Protein AF-A0A2R7Y441-F1 (afdb_monomer_lite)

Organism: NCBI:txid1973259

Secondary structure (DSSP, 8-state):
-EEE-TTS-EEEE-----SGGGSTT--HHHHHHHHHHHHHHHHHHHHHTT--EEEEE--------SSHHHHHHHHT-THHHHHHHHHHHHHHTT-EEEEE-GGGTGGGS--

Foldseek 3Di:
DWDADPVRDTPDDDDDDDPPLPDPPRDPVVSLVVVLVVLLVVLVVCVVVVNQEAEDEPDDQPDQDDDPVSSVVSVSDCVVVSVVSCVVRQVVSVHYYDYDHVVPVVPPPPD

Radius of gyration: 15.81 Å; chains: 1; bounding box: 39×34×39 Å

Structure (mmCIF, N/CA/C/O backbone):
data_AF-A0A2R7Y441-F1
#
_entry.id   AF-A0A2R7Y441-F1
#
loop_
_atom_site.group_PDB
_atom_site.id
_atom_site.type_symbol
_atom_site.label_atom_id
_atom_site.label_alt_id
_atom_site.label_comp_id
_atom_site.label_asym_id
_atom_site.label_entity_id
_atom_site.label_seq_id
_atom_site.pdbx_PDB_ins_code
_atom_site.Cartn_x
_atom_site.Cartn_y
_atom_site.Cartn_z
_atom_site.occupancy
_atom_site.B_iso_or_equiv
_atom_site.auth_seq_id
_atom_site.auth_comp_id
_atom_site.auth_asym_id
_atom_site.auth_atom_id
_atom_site.pdbx_PDB_model_num
ATOM 1 N N . MET A 1 1 ? -4.001 -5.793 0.082 1.00 92.19 1 MET A N 1
ATOM 2 C CA . MET A 1 1 ? -4.492 -4.807 1.071 1.00 92.19 1 MET A CA 1
ATOM 3 C C . MET A 1 1 ? -5.621 -5.449 1.846 1.00 92.19 1 MET A C 1
ATOM 5 O O . MET A 1 1 ? -6.473 -6.067 1.222 1.00 92.19 1 MET A O 1
ATOM 9 N N . VAL A 1 2 ? -5.620 -5.317 3.170 1.00 94.75 2 VAL A N 1
ATOM 10 C CA . VAL A 1 2 ? -6.690 -5.818 4.044 1.00 94.75 2 VAL A CA 1
ATOM 11 C C . VAL A 1 2 ? -7.263 -4.624 4.800 1.00 94.75 2 VAL A C 1
ATOM 13 O O . VAL A 1 2 ? -6.493 -3.824 5.331 1.00 94.75 2 VAL A O 1
ATOM 16 N N . ILE A 1 3 ? -8.587 -4.488 4.821 1.00 95.25 3 ILE A N 1
ATOM 17 C CA . ILE A 1 3 ? -9.297 -3.485 5.619 1.00 95.25 3 ILE A CA 1
ATOM 18 C C . ILE A 1 3 ? -9.864 -4.190 6.844 1.00 95.25 3 ILE A C 1
ATOM 20 O O . ILE A 1 3 ? -10.617 -5.155 6.716 1.00 95.25 3 ILE A O 1
ATOM 24 N N . ILE A 1 4 ? -9.499 -3.704 8.026 1.00 94.75 4 ILE A N 1
ATOM 25 C CA . ILE A 1 4 ? -9.895 -4.271 9.315 1.00 94.75 4 ILE A CA 1
ATOM 26 C C . ILE A 1 4 ? -10.625 -3.184 10.098 1.00 94.75 4 ILE A C 1
ATOM 28 O O . ILE A 1 4 ? -10.206 -2.025 10.096 1.00 94.75 4 ILE A O 1
ATOM 32 N N . ASP A 1 5 ? -11.732 -3.539 10.743 1.00 92.94 5 ASP A N 1
ATOM 33 C CA . ASP A 1 5 ? -12.454 -2.605 11.600 1.00 92.94 5 ASP A CA 1
ATOM 34 C C . ASP A 1 5 ? -11.848 -2.488 13.010 1.00 92.94 5 ASP A C 1
ATOM 36 O O . ASP A 1 5 ? -10.873 -3.144 13.376 1.00 92.94 5 ASP A O 1
ATOM 40 N N . ARG A 1 6 ? -12.469 -1.656 13.852 1.00 91.81 6 ARG A N 1
ATOM 41 C CA . ARG A 1 6 ? -12.030 -1.431 15.240 1.00 91.81 6 ARG A CA 1
ATOM 42 C C . ARG A 1 6 ? -12.175 -2.654 16.156 1.00 91.81 6 ARG A C 1
ATOM 44 O O . ARG A 1 6 ? -11.626 -2.634 17.250 1.00 91.81 6 ARG A O 1
ATOM 51 N N . LYS A 1 7 ? -12.930 -3.678 15.748 1.00 94.94 7 LYS A N 1
ATOM 52 C CA . LYS A 1 7 ? -13.106 -4.943 16.477 1.00 94.94 7 LYS A CA 1
ATOM 53 C C . LYS A 1 7 ? -12.132 -6.024 15.992 1.00 94.94 7 LYS A C 1
ATOM 55 O O . LYS A 1 7 ? -12.211 -7.148 16.472 1.00 94.94 7 LYS A O 1
ATOM 60 N N . GLY A 1 8 ? -11.242 -5.707 15.048 1.00 89.88 8 GLY A N 1
ATOM 61 C CA . GLY A 1 8 ? -10.324 -6.677 14.453 1.00 89.88 8 GLY A CA 1
ATOM 62 C C . GLY A 1 8 ? -10.959 -7.540 13.358 1.00 89.88 8 GLY A C 1
ATOM 63 O O . GLY A 1 8 ? -10.344 -8.503 12.914 1.00 89.88 8 GLY A O 1
ATOM 64 N N . ILE A 1 9 ? -12.170 -7.214 12.897 1.00 94.38 9 ILE A N 1
ATOM 65 C CA . ILE A 1 9 ? -12.871 -7.990 11.871 1.00 94.38 9 ILE A CA 1
ATOM 66 C C . ILE A 1 9 ? -12.418 -7.523 10.489 1.00 94.38 9 ILE A C 1
ATOM 68 O O . ILE A 1 9 ? -12.482 -6.330 10.174 1.00 94.38 9 ILE A O 1
ATOM 72 N N . ILE A 1 10 ? -12.010 -8.472 9.644 1.00 95.56 10 ILE A N 1
ATOM 73 C CA . ILE A 1 10 ? -11.722 -8.213 8.231 1.00 95.56 10 ILE A CA 1
ATOM 74 C C . ILE A 1 10 ? -13.019 -7.789 7.542 1.00 95.56 10 ILE A C 1
ATOM 76 O O . ILE A 1 10 ? -14.000 -8.531 7.514 1.00 95.56 10 ILE A O 1
ATOM 80 N N . ARG A 1 11 ? -13.021 -6.578 6.990 1.00 95.38 11 ARG A N 1
ATOM 81 C CA . ARG A 1 11 ? -14.148 -6.024 6.234 1.00 95.38 11 ARG A CA 1
ATOM 82 C C . ARG A 1 11 ? -13.991 -6.226 4.742 1.00 95.38 11 ARG A C 1
ATOM 84 O O . ARG A 1 11 ? -14.993 -6.438 4.073 1.00 95.38 11 ARG A O 1
ATOM 91 N N . ASP A 1 12 ? -12.759 -6.177 4.242 1.00 95.50 12 ASP A N 1
ATOM 92 C CA . ASP A 1 12 ? -12.483 -6.429 2.832 1.00 95.50 12 ASP A CA 1
ATOM 93 C C . ASP A 1 12 ? -11.009 -6.774 2.571 1.00 95.50 12 ASP A C 1
ATOM 95 O O . ASP A 1 12 ? -10.115 -6.437 3.357 1.00 95.50 12 ASP A O 1
ATOM 99 N N . ILE A 1 13 ? -10.756 -7.423 1.434 1.00 94.88 13 ILE A N 1
ATOM 100 C CA . ILE A 1 13 ? -9.434 -7.785 0.927 1.00 94.88 13 ILE A CA 1
ATOM 101 C C . ILE A 1 13 ? -9.350 -7.405 -0.556 1.00 94.88 13 ILE A C 1
ATOM 103 O O . ILE A 1 13 ? -10.115 -7.890 -1.388 1.00 94.88 13 ILE A O 1
ATOM 107 N N . LYS A 1 14 ? -8.361 -6.577 -0.911 1.00 94.06 14 LYS A N 1
ATOM 108 C CA . LYS A 1 14 ? -8.061 -6.201 -2.302 1.00 94.06 14 LYS A CA 1
ATOM 109 C C . LYS A 1 14 ? -6.635 -6.549 -2.682 1.00 94.06 14 LYS A C 1
ATOM 111 O O . LYS A 1 14 ? -5.690 -6.120 -2.015 1.00 94.06 14 LYS A O 1
ATOM 116 N N . ASN A 1 15 ? -6.490 -7.276 -3.785 1.00 89.06 15 ASN A N 1
ATOM 117 C CA . ASN A 1 15 ? -5.210 -7.682 -4.352 1.00 89.06 15 ASN A CA 1
ATOM 118 C C . ASN A 1 15 ? -5.091 -7.149 -5.781 1.00 89.06 15 ASN A C 1
ATOM 120 O O . ASN A 1 15 ? -6.032 -7.255 -6.561 1.00 89.06 15 ASN A O 1
ATOM 124 N N . GLU A 1 16 ? -3.928 -6.594 -6.110 1.00 87.50 16 GLU A N 1
ATOM 125 C CA . GLU A 1 16 ? -3.583 -6.146 -7.460 1.00 87.50 16 GLU A CA 1
ATOM 126 C C . GLU A 1 16 ? -2.456 -7.046 -7.984 1.00 87.50 16 GLU A C 1
ATOM 128 O O . GLU A 1 16 ? -1.466 -7.282 -7.282 1.00 87.50 16 GLU A O 1
ATOM 133 N N . HIS A 1 17 ? -2.607 -7.556 -9.206 1.00 82.31 17 HIS A N 1
ATOM 134 C CA . HIS A 1 17 ? -1.651 -8.453 -9.855 1.00 82.31 17 HIS A CA 1
ATOM 135 C C . HIS A 1 17 ? -1.123 -7.812 -11.142 1.00 82.31 17 HIS A C 1
ATOM 137 O O . HIS A 1 17 ? -1.902 -7.269 -11.916 1.00 82.31 17 HIS A O 1
ATOM 143 N N . PHE A 1 18 ? 0.190 -7.909 -11.378 1.00 81.44 18 PHE A N 1
ATOM 144 C CA . PHE A 1 18 ? 0.868 -7.287 -12.528 1.00 81.44 18 PHE A CA 1
ATOM 145 C C . PHE A 1 18 ? 1.747 -8.301 -13.281 1.00 81.44 18 PHE A C 1
ATOM 147 O O . PHE A 1 18 ? 2.981 -8.220 -13.213 1.00 81.44 18 PHE A O 1
ATOM 154 N N . PRO A 1 19 ? 1.166 -9.322 -13.932 1.00 75.38 19 PRO A N 1
ATOM 155 C CA . PRO A 1 19 ? 1.945 -10.323 -14.665 1.00 75.38 19 PRO A CA 1
ATOM 156 C C . PRO A 1 19 ? 2.841 -9.694 -15.750 1.00 75.38 19 PRO A C 1
ATOM 158 O O . PRO A 1 19 ? 4.012 -10.061 -15.887 1.00 75.38 19 PRO A O 1
ATOM 161 N N . GLU A 1 20 ? 2.337 -8.679 -16.451 1.00 77.25 20 GLU A N 1
ATOM 162 C CA . GLU A 1 20 ? 2.985 -7.983 -17.566 1.00 77.25 20 GLU A CA 1
ATOM 163 C C . GLU A 1 20 ? 4.251 -7.218 -17.166 1.00 77.25 20 GLU A C 1
ATOM 165 O O . GLU A 1 20 ? 5.200 -7.117 -17.943 1.00 77.25 20 GLU A O 1
ATOM 170 N N . VAL A 1 21 ? 4.316 -6.751 -15.917 1.00 77.25 21 VAL A N 1
ATOM 171 C CA . VAL A 1 21 ? 5.447 -5.978 -15.383 1.00 77.25 21 VAL A CA 1
ATOM 172 C C . VAL A 1 21 ? 6.736 -6.809 -15.307 1.00 77.25 21 VAL A C 1
ATOM 174 O O . VAL A 1 21 ? 7.839 -6.262 -15.210 1.00 77.25 21 VAL A O 1
ATOM 177 N N . THR A 1 22 ? 6.614 -8.137 -15.356 1.00 67.69 22 THR A N 1
ATOM 178 C CA . THR A 1 22 ? 7.747 -9.070 -15.318 1.00 67.69 22 THR A CA 1
ATOM 179 C C . THR A 1 22 ? 8.161 -9.603 -16.690 1.00 67.69 22 THR A C 1
ATOM 181 O O . THR A 1 22 ? 9.189 -10.282 -16.785 1.00 67.69 22 THR A O 1
ATOM 184 N N . SER A 1 23 ? 7.418 -9.258 -17.746 1.00 77.12 23 SER A N 1
ATOM 185 C CA . SER A 1 23 ? 7.660 -9.718 -19.112 1.00 77.12 23 SER A CA 1
ATOM 186 C C . SER A 1 23 ? 8.969 -9.185 -19.695 1.00 77.12 23 SER A C 1
ATOM 188 O O . SER A 1 23 ? 9.460 -8.105 -19.352 1.00 77.12 23 SER A O 1
ATOM 190 N N . HIS A 1 24 ? 9.555 -9.959 -20.611 1.00 73.50 24 HIS A N 1
ATOM 191 C CA . HIS A 1 24 ? 10.761 -9.545 -21.321 1.00 73.50 24 HIS A CA 1
ATOM 192 C C . HIS A 1 24 ? 10.476 -8.313 -22.195 1.00 73.50 24 HIS A C 1
ATOM 194 O O . HIS A 1 24 ? 9.433 -8.237 -22.835 1.00 73.50 24 HIS A O 1
ATOM 200 N N . GLY A 1 25 ? 11.386 -7.335 -22.198 1.00 79.69 25 GLY A N 1
ATOM 201 C CA . GLY A 1 25 ? 11.210 -6.073 -22.930 1.00 79.69 25 GLY A CA 1
ATOM 202 C C . GLY A 1 25 ? 10.315 -5.034 -22.242 1.00 79.69 25 GLY A C 1
ATOM 203 O O . GLY A 1 25 ? 10.208 -3.915 -22.737 1.00 79.69 25 GLY A O 1
ATOM 204 N N . PHE A 1 26 ? 9.714 -5.345 -21.087 1.00 80.06 26 PHE A N 1
ATOM 205 C CA . PHE A 1 26 ? 8.867 -4.387 -20.382 1.00 80.06 26 PHE A CA 1
ATOM 206 C C . PHE A 1 26 ? 9.696 -3.248 -19.768 1.00 80.06 26 PHE A C 1
ATOM 208 O O . PHE A 1 26 ? 10.624 -3.474 -18.981 1.00 80.06 26 PHE A O 1
ATOM 215 N N . LEU A 1 27 ? 9.367 -2.005 -20.131 1.00 84.50 27 LEU A N 1
ATOM 216 C CA . LEU A 1 27 ? 10.110 -0.831 -19.681 1.00 84.50 27 LEU A CA 1
ATOM 217 C C . LEU A 1 27 ? 9.962 -0.632 -18.170 1.00 84.50 27 LEU A C 1
ATOM 219 O O . LEU A 1 27 ? 8.869 -0.675 -17.603 1.00 84.50 27 LEU A O 1
ATOM 223 N N . LYS A 1 28 ? 11.089 -0.354 -17.507 1.00 80.31 28 LYS A N 1
ATOM 224 C CA . LYS A 1 28 ? 11.138 -0.145 -16.053 1.00 80.31 28 LYS A CA 1
ATOM 225 C C . LYS A 1 28 ? 10.266 1.035 -15.602 1.00 80.31 28 LYS A C 1
ATOM 227 O O . LYS A 1 28 ? 9.712 0.992 -14.506 1.00 80.31 28 LYS A O 1
ATOM 232 N N . GLU A 1 29 ? 10.150 2.069 -16.429 1.00 84.19 29 GLU A N 1
ATOM 233 C CA . GLU A 1 29 ? 9.332 3.251 -16.138 1.00 84.19 29 GLU A CA 1
ATOM 234 C C . GLU A 1 29 ? 7.838 2.933 -16.200 1.00 84.19 29 GLU A C 1
ATOM 236 O O . GLU A 1 29 ? 7.121 3.230 -15.246 1.00 84.19 29 GLU A O 1
ATOM 241 N N . ASN A 1 30 ? 7.394 2.203 -17.227 1.00 86.50 30 ASN A N 1
ATOM 242 C CA . ASN A 1 30 ? 6.013 1.721 -17.328 1.00 86.50 30 ASN A CA 1
ATOM 243 C C . ASN A 1 30 ? 5.657 0.831 -16.131 1.00 86.50 30 ASN A C 1
ATOM 245 O O . ASN A 1 30 ? 4.597 0.967 -15.526 1.00 86.50 30 ASN A O 1
ATOM 249 N N . ALA A 1 31 ? 6.591 -0.031 -15.722 1.00 84.56 31 ALA A N 1
ATOM 250 C CA . ALA A 1 31 ? 6.431 -0.893 -14.554 1.00 84.56 31 ALA A CA 1
ATOM 251 C C . ALA A 1 31 ? 6.233 -0.102 -13.265 1.00 84.56 31 ALA A C 1
ATOM 253 O O . ALA A 1 31 ? 5.461 -0.502 -12.395 1.00 84.56 31 ALA A O 1
ATOM 254 N N . LYS A 1 32 ? 6.954 1.010 -13.131 1.00 85.12 32 LYS A N 1
ATOM 255 C CA . LYS A 1 32 ? 6.813 1.914 -11.998 1.00 85.12 32 LYS A CA 1
ATOM 256 C C . LYS A 1 32 ? 5.457 2.620 -12.039 1.00 85.12 32 LYS A C 1
ATOM 258 O O . LYS A 1 32 ? 4.766 2.588 -11.028 1.00 85.12 32 LYS A O 1
ATOM 263 N N . ALA A 1 33 ? 5.066 3.177 -13.185 1.00 88.81 33 ALA A N 1
ATOM 264 C CA . ALA A 1 33 ? 3.799 3.887 -13.349 1.00 88.81 33 ALA A CA 1
ATOM 265 C C . ALA A 1 33 ? 2.589 3.004 -12.996 1.00 88.81 33 ALA A C 1
ATOM 267 O O . ALA A 1 33 ? 1.782 3.396 -12.158 1.00 88.81 33 ALA A O 1
ATOM 268 N N . ILE A 1 34 ? 2.532 1.774 -13.522 1.00 89.19 34 ILE A N 1
ATOM 269 C CA . ILE A 1 34 ? 1.451 0.815 -13.227 1.00 89.19 34 ILE A CA 1
ATOM 270 C C . ILE A 1 34 ? 1.349 0.531 -11.723 1.00 89.19 34 ILE A C 1
ATOM 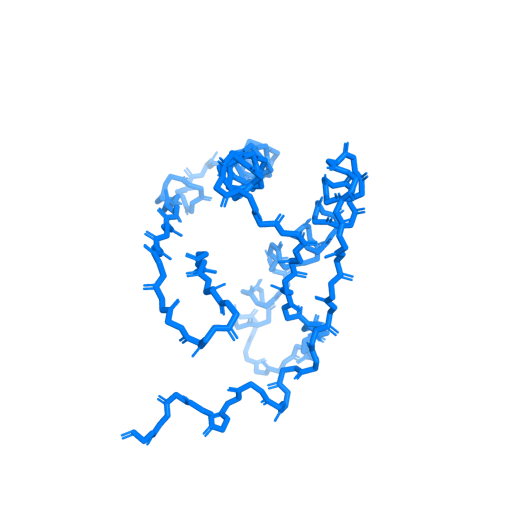272 O O . ILE A 1 34 ? 0.263 0.583 -11.145 1.00 89.19 34 ILE A O 1
ATOM 276 N N . ARG A 1 35 ? 2.484 0.275 -11.054 1.00 87.38 35 ARG A N 1
ATOM 277 C CA . ARG A 1 35 ? 2.493 0.039 -9.600 1.00 87.38 35 ARG A CA 1
ATOM 278 C C . ARG A 1 35 ? 2.031 1.268 -8.818 1.00 87.38 35 ARG A C 1
ATOM 280 O O . ARG A 1 35 ? 1.299 1.118 -7.846 1.00 87.38 35 ARG A O 1
ATOM 287 N N . GLN A 1 36 ? 2.468 2.465 -9.210 1.00 90.12 36 GLN A N 1
ATOM 288 C CA . GLN A 1 36 ? 2.067 3.716 -8.557 1.00 90.12 36 GLN A CA 1
ATOM 289 C C . GLN A 1 36 ? 0.562 3.958 -8.693 1.00 90.12 36 GLN A C 1
ATOM 291 O O . GLN A 1 36 ? -0.097 4.275 -7.704 1.00 90.12 36 GLN A O 1
ATOM 296 N N . GLU A 1 37 ? 0.016 3.755 -9.891 1.00 92.25 37 GLU A N 1
ATOM 297 C CA . GLU A 1 37 ? -1.412 3.906 -10.158 1.00 92.25 37 GLU A CA 1
ATOM 298 C C . GLU A 1 37 ? -2.243 2.924 -9.326 1.00 92.25 37 GLU A C 1
ATOM 300 O O . GLU A 1 37 ? -3.210 3.318 -8.677 1.00 92.25 37 GLU A O 1
ATOM 305 N N . ALA A 1 38 ? -1.830 1.658 -9.263 1.00 92.25 38 ALA A N 1
ATOM 306 C CA . ALA A 1 38 ? -2.532 0.660 -8.469 1.00 92.25 38 ALA A CA 1
ATOM 307 C C . ALA A 1 38 ? -2.520 0.976 -6.966 1.00 92.25 38 ALA A C 1
ATOM 309 O O . ALA A 1 38 ? -3.550 0.857 -6.304 1.00 92.25 38 ALA A O 1
ATOM 310 N N . ILE A 1 39 ? -1.393 1.450 -6.419 1.00 93.00 39 ILE A N 1
ATOM 311 C CA . ILE A 1 39 ? -1.336 1.909 -5.021 1.00 93.00 39 ILE A CA 1
ATOM 312 C C . ILE A 1 39 ? -2.300 3.083 -4.808 1.00 93.00 39 ILE A C 1
ATOM 314 O O . ILE A 1 39 ? -3.031 3.098 -3.819 1.00 93.00 39 ILE A O 1
ATOM 318 N N . ALA A 1 40 ? -2.350 4.043 -5.736 1.00 94.12 40 ALA A N 1
ATOM 319 C CA . ALA A 1 40 ? -3.275 5.170 -5.649 1.00 94.12 40 ALA A CA 1
ATOM 320 C C . ALA A 1 40 ? -4.745 4.719 -5.663 1.00 94.12 40 ALA A C 1
ATOM 322 O O . ALA A 1 40 ? -5.538 5.221 -4.863 1.00 94.12 40 ALA A O 1
ATOM 323 N N . ARG A 1 41 ? -5.104 3.733 -6.500 1.00 94.88 41 ARG A N 1
ATOM 324 C CA . ARG A 1 41 ? -6.447 3.128 -6.504 1.00 94.88 41 ARG A CA 1
ATOM 325 C C . ARG A 1 41 ? -6.778 2.462 -5.170 1.00 94.88 41 ARG A C 1
ATOM 327 O O . ARG A 1 41 ? -7.867 2.680 -4.650 1.00 94.88 41 ARG A O 1
ATOM 334 N N . LEU A 1 42 ? -5.839 1.719 -4.584 1.00 95.06 42 LEU A N 1
ATOM 335 C CA . LEU A 1 42 ? -6.033 1.075 -3.281 1.00 95.06 42 LEU A CA 1
ATOM 336 C C . LEU A 1 42 ? -6.212 2.094 -2.146 1.00 95.06 42 LEU A C 1
ATOM 338 O O . LEU A 1 42 ? -7.107 1.931 -1.321 1.00 95.06 42 LEU A O 1
ATOM 342 N N . VAL A 1 43 ? -5.419 3.172 -2.118 1.00 95.31 43 VAL A N 1
ATOM 343 C CA . VAL A 1 43 ? -5.579 4.250 -1.122 1.00 95.31 43 VAL A CA 1
ATOM 344 C C . VAL A 1 43 ? -6.925 4.953 -1.291 1.00 95.31 43 VAL A C 1
ATOM 346 O O . VAL A 1 43 ? -7.625 5.183 -0.307 1.00 95.31 43 VAL A O 1
ATOM 349 N N . LYS A 1 44 ? -7.331 5.252 -2.531 1.00 95.38 44 LYS A N 1
ATOM 350 C CA . LYS A 1 44 ? -8.654 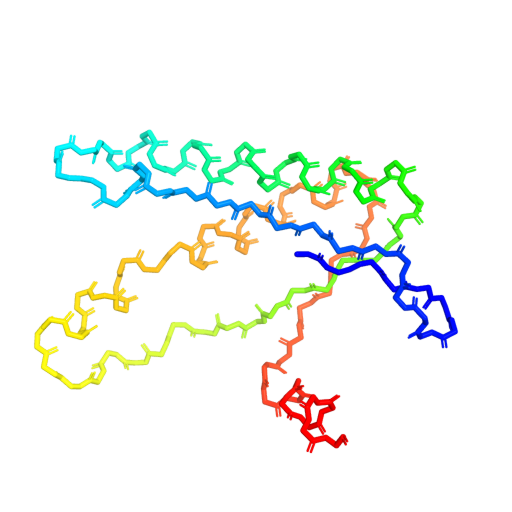5.825 -2.813 1.00 95.38 44 LYS A CA 1
ATOM 351 C C . LYS A 1 44 ? -9.773 4.903 -2.320 1.00 95.38 44 LYS A C 1
ATOM 353 O O . LYS A 1 44 ? -10.661 5.368 -1.614 1.00 95.38 44 LYS A O 1
ATOM 358 N N . TYR A 1 45 ? -9.685 3.613 -2.633 1.00 95.62 45 TYR A N 1
ATOM 359 C CA . TYR A 1 45 ? -10.658 2.609 -2.214 1.00 95.62 45 TYR A CA 1
ATOM 360 C C . TYR A 1 45 ? -10.787 2.537 -0.689 1.00 95.62 45 TYR A C 1
ATOM 362 O O . TYR A 1 45 ? -11.888 2.598 -0.152 1.00 95.62 45 TYR A O 1
ATOM 370 N N . ALA A 1 46 ? -9.661 2.458 0.022 1.00 94.88 46 ALA A N 1
ATOM 371 C CA . ALA A 1 46 ? -9.644 2.429 1.480 1.00 94.88 46 ALA A CA 1
ATOM 372 C C . ALA A 1 46 ? -10.254 3.704 2.088 1.00 94.88 46 ALA A C 1
ATOM 374 O O . ALA A 1 46 ? -11.071 3.617 3.004 1.00 94.88 46 ALA A O 1
ATOM 375 N N . ARG A 1 47 ? -9.939 4.885 1.541 1.00 95.12 47 ARG A N 1
ATOM 376 C CA . ARG A 1 47 ? -10.562 6.153 1.952 1.00 95.12 47 ARG A CA 1
ATOM 377 C C . ARG A 1 47 ? -12.081 6.127 1.756 1.00 95.12 47 ARG A C 1
ATOM 379 O O . ARG A 1 47 ? -12.812 6.532 2.653 1.00 95.12 47 ARG A O 1
ATOM 386 N N . GLU A 1 48 ? -12.563 5.640 0.614 1.00 94.88 48 GLU A N 1
ATOM 387 C CA . GLU A 1 48 ? -14.003 5.501 0.334 1.00 94.88 48 GLU A CA 1
ATOM 388 C C . GLU A 1 48 ? -14.697 4.523 1.302 1.00 94.88 48 GLU A C 1
ATOM 390 O O . GLU A 1 48 ? -15.886 4.667 1.566 1.00 94.88 48 GLU A O 1
ATOM 395 N N . HIS A 1 49 ? -13.943 3.599 1.908 1.00 94.00 49 HIS A N 1
ATOM 396 C CA . HIS A 1 49 ? -14.398 2.698 2.975 1.00 94.00 49 HIS A CA 1
ATOM 397 C C . HIS A 1 49 ? -14.241 3.283 4.393 1.00 94.00 49 HIS A C 1
ATOM 399 O O . HIS A 1 49 ? -14.438 2.574 5.380 1.00 94.00 49 HIS A O 1
ATOM 405 N N . GLY A 1 50 ? -13.878 4.563 4.522 1.00 93.88 50 GLY A N 1
ATOM 406 C CA . GLY A 1 50 ? -13.727 5.241 5.813 1.00 93.88 50 GLY A CA 1
ATOM 407 C C . GLY A 1 50 ? -12.484 4.821 6.603 1.00 93.88 50 GLY A C 1
ATOM 408 O O . GLY A 1 50 ? -12.464 4.929 7.831 1.00 93.88 50 GLY A O 1
ATOM 409 N N . VAL A 1 51 ? -11.449 4.308 5.929 1.00 94.69 51 VAL A N 1
ATOM 410 C CA . VAL A 1 51 ? -10.186 3.930 6.577 1.00 94.69 51 VAL A CA 1
ATOM 411 C C . VAL A 1 51 ? -9.425 5.173 7.032 1.00 94.69 51 VAL A C 1
ATOM 413 O O . VAL A 1 51 ? -8.924 5.930 6.205 1.00 94.69 51 VAL A O 1
ATOM 416 N N . GLY A 1 52 ? -9.266 5.313 8.352 1.00 94.19 52 GLY A N 1
ATOM 417 C CA . GLY A 1 52 ? -8.530 6.426 8.968 1.00 94.19 52 GLY A CA 1
ATOM 418 C C . GLY A 1 52 ? -7.024 6.192 9.193 1.00 94.19 52 GLY A C 1
ATOM 419 O O . GLY A 1 52 ? -6.258 7.104 9.510 1.00 94.19 52 GLY A O 1
ATOM 420 N N . TYR A 1 53 ? -6.584 4.935 9.089 1.00 95.31 53 TYR A N 1
ATOM 421 C CA . TYR A 1 53 ? -5.224 4.518 9.427 1.00 95.31 53 TYR A CA 1
ATOM 422 C C . TYR A 1 53 ? -4.702 3.519 8.403 1.00 95.31 53 TYR A C 1
ATOM 424 O O . TYR A 1 53 ? -5.348 2.515 8.114 1.00 95.31 53 TYR A O 1
ATOM 432 N N . TYR A 1 54 ? -3.496 3.770 7.907 1.00 95.25 54 TYR A N 1
ATOM 433 C CA . TYR A 1 54 ? -2.810 2.906 6.957 1.00 95.25 54 TYR A CA 1
ATOM 434 C C . TYR A 1 54 ? -1.590 2.306 7.629 1.00 95.25 54 TYR A C 1
ATOM 436 O O . TYR A 1 54 ? -0.690 3.032 8.040 1.00 95.25 54 TYR A O 1
ATOM 444 N N . ALA A 1 55 ? -1.543 0.983 7.719 1.00 92.38 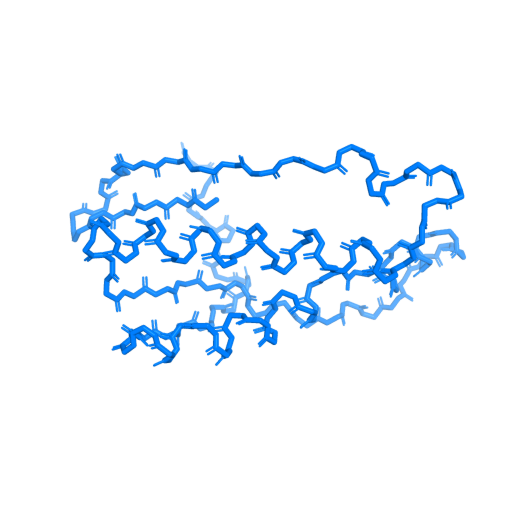55 ALA A N 1
ATOM 445 C CA . ALA A 1 55 ? -0.388 0.257 8.217 1.00 92.38 55 ALA A CA 1
ATOM 446 C C . ALA A 1 55 ? 0.422 -0.303 7.044 1.00 92.38 55 ALA A C 1
ATOM 448 O O . ALA A 1 55 ? -0.123 -0.994 6.185 1.00 92.38 55 ALA A O 1
ATOM 449 N N . ILE A 1 56 ? 1.725 -0.020 7.013 1.00 90.75 56 ILE A N 1
ATOM 450 C CA . ILE A 1 56 ? 2.661 -0.632 6.065 1.00 90.75 56 ILE A CA 1
ATOM 451 C C . ILE A 1 56 ? 3.860 -1.221 6.795 1.00 90.75 56 ILE A C 1
ATOM 453 O O . ILE A 1 56 ? 4.290 -0.710 7.831 1.00 90.75 56 ILE A O 1
ATOM 457 N N . GLU A 1 57 ? 4.449 -2.267 6.230 1.00 83.56 57 GLU A N 1
ATOM 458 C CA . GLU A 1 57 ? 5.674 -2.833 6.779 1.00 83.56 57 GLU A CA 1
ATOM 459 C C . GLU A 1 57 ? 6.861 -1.892 6.547 1.00 83.56 57 GLU A C 1
ATOM 461 O O . GLU A 1 57 ? 7.162 -1.475 5.424 1.00 83.56 57 GLU A O 1
ATOM 466 N N . LYS A 1 58 ? 7.589 -1.590 7.622 1.00 79.81 58 LYS A N 1
ATOM 467 C CA . LYS A 1 58 ? 8.883 -0.910 7.588 1.00 79.81 58 LYS A CA 1
ATOM 468 C C . LYS A 1 58 ? 9.978 -1.923 7.273 1.00 79.81 58 LYS A C 1
ATOM 470 O O . LYS A 1 58 ? 10.858 -2.189 8.088 1.00 79.81 58 LYS A O 1
ATOM 475 N N . LEU A 1 59 ? 9.918 -2.507 6.087 1.00 71.31 59 LEU A N 1
ATOM 476 C CA . LEU A 1 59 ? 10.981 -3.375 5.610 1.00 71.31 59 LEU A CA 1
ATOM 477 C C . LEU A 1 59 ? 12.187 -2.504 5.221 1.00 71.31 59 LEU A C 1
ATOM 479 O O . LEU A 1 59 ? 12.109 -1.644 4.339 1.00 71.31 59 LEU A O 1
ATOM 483 N N . SER A 1 60 ? 13.317 -2.701 5.896 1.00 63.56 60 SER A N 1
ATOM 484 C CA . SER A 1 60 ? 14.605 -2.238 5.385 1.00 63.56 60 SER A CA 1
ATOM 485 C C . SER A 1 60 ? 15.042 -3.173 4.262 1.00 63.56 60 SER A C 1
ATOM 487 O O . SER A 1 60 ? 14.670 -4.347 4.223 1.00 63.56 60 SER A O 1
ATOM 489 N N . ARG A 1 61 ? 15.820 -2.657 3.308 1.00 60.53 61 ARG A N 1
ATOM 490 C CA . ARG A 1 61 ? 16.412 -3.509 2.277 1.00 60.53 61 ARG A CA 1
ATOM 491 C C . ARG A 1 61 ? 17.302 -4.538 2.988 1.00 60.53 61 ARG A C 1
ATOM 493 O O . ARG A 1 61 ? 18.285 -4.108 3.593 1.00 60.53 61 ARG A O 1
ATOM 500 N N . PRO A 1 62 ? 16.998 -5.849 2.927 1.00 61.00 62 PRO A N 1
ATOM 501 C CA . PRO A 1 62 ? 17.893 -6.834 3.505 1.00 61.00 62 PRO A CA 1
ATOM 502 C C . PRO A 1 62 ? 19.242 -6.721 2.802 1.00 61.00 62 PRO A C 1
ATOM 504 O O . PRO A 1 62 ? 19.300 -6.485 1.585 1.00 61.00 62 PRO A O 1
ATOM 507 N N . GLU A 1 63 ? 20.328 -6.861 3.562 1.00 60.81 63 GLU A N 1
ATOM 508 C CA . GLU A 1 63 ? 21.650 -6.934 2.957 1.00 60.81 63 GLU A CA 1
ATOM 509 C C . GLU A 1 63 ? 21.648 -8.044 1.907 1.00 60.81 63 GLU A C 1
ATOM 511 O O . GLU A 1 63 ? 21.161 -9.148 2.179 1.00 60.81 63 GLU A O 1
ATOM 516 N N . PRO A 1 64 ? 22.142 -7.765 0.692 1.00 63.31 64 PRO A N 1
ATOM 517 C CA . PRO A 1 64 ? 22.067 -8.733 -0.374 1.00 63.31 64 PRO A CA 1
ATOM 518 C C . PRO A 1 64 ? 22.933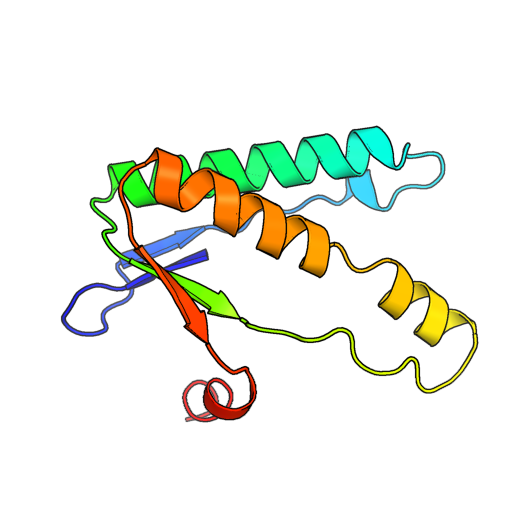 -9.952 -0.040 1.00 63.31 64 PRO A C 1
ATOM 520 O O . PRO A 1 64 ? 24.156 -9.908 -0.166 1.00 63.31 64 PRO A O 1
ATOM 523 N N . LYS A 1 65 ? 22.298 -11.055 0.366 1.00 64.75 65 LYS A N 1
ATOM 524 C CA . LYS A 1 65 ? 22.941 -12.336 0.699 1.00 64.75 65 LYS A CA 1
ATOM 525 C C . LYS A 1 65 ? 22.659 -13.379 -0.391 1.00 64.75 65 LYS A C 1
ATOM 527 O O . LYS A 1 65 ? 21.594 -13.372 -1.010 1.00 64.75 65 LYS A O 1
ATOM 532 N N . GLY A 1 66 ? 23.622 -14.272 -0.631 1.00 74.06 66 GLY A N 1
ATOM 533 C CA . GLY A 1 66 ? 23.505 -15.385 -1.587 1.00 74.06 66 GLY A CA 1
ATOM 534 C C . GLY A 1 66 ? 24.036 -15.109 -3.003 1.00 74.06 66 GLY A C 1
ATOM 535 O O . GLY A 1 66 ? 24.838 -14.203 -3.231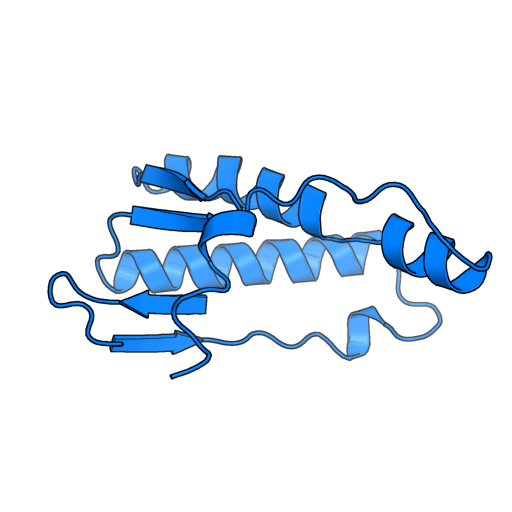 1.00 74.06 66 GLY A O 1
ATOM 536 N N . ILE A 1 67 ? 23.612 -15.931 -3.969 1.00 80.06 67 ILE A N 1
ATOM 537 C CA . ILE A 1 67 ? 24.120 -15.940 -5.355 1.00 80.06 67 ILE A CA 1
ATOM 538 C C . ILE A 1 67 ? 23.694 -14.664 -6.112 1.00 80.06 67 ILE A C 1
ATOM 540 O O . ILE A 1 67 ? 22.672 -14.047 -5.805 1.00 80.06 67 ILE A O 1
ATOM 544 N N . LYS A 1 68 ? 24.461 -14.267 -7.140 1.00 72.62 68 LYS A N 1
ATOM 545 C CA . LYS A 1 68 ? 24.255 -13.060 -7.974 1.00 72.62 68 LYS A CA 1
ATOM 546 C C . LYS A 1 68 ? 22.795 -12.868 -8.430 1.00 72.62 68 LYS A C 1
ATOM 548 O O . LYS A 1 68 ? 22.289 -11.747 -8.436 1.00 72.62 68 LYS A O 1
ATOM 553 N N . THR A 1 69 ? 22.091 -13.953 -8.746 1.00 69.25 69 THR A N 1
ATOM 554 C CA . THR A 1 69 ? 20.675 -13.961 -9.152 1.00 69.25 69 THR A CA 1
ATOM 555 C C . THR A 1 69 ? 19.725 -13.578 -8.013 1.00 69.25 69 THR A C 1
ATOM 557 O O . THR A 1 69 ? 18.802 -12.791 -8.229 1.00 69.25 69 THR A O 1
ATOM 560 N N . ALA A 1 70 ? 19.972 -14.071 -6.795 1.00 64.81 70 ALA A N 1
ATOM 561 C CA . ALA A 1 70 ? 19.208 -13.717 -5.596 1.00 64.81 70 ALA A CA 1
ATOM 562 C C . ALA A 1 70 ? 19.429 -12.243 -5.225 1.00 64.81 70 ALA A C 1
ATOM 564 O O . ALA A 1 70 ? 18.465 -11.493 -5.062 1.00 64.81 70 ALA A O 1
ATOM 565 N N . LYS A 1 71 ? 20.691 -11.790 -5.252 1.00 65.94 71 LYS A N 1
ATOM 566 C CA . LYS A 1 71 ? 21.052 -10.376 -5.061 1.00 65.94 71 LYS A CA 1
ATOM 567 C C . LYS A 1 71 ? 20.359 -9.470 -6.086 1.00 65.94 71 LYS A C 1
ATOM 569 O O . LYS A 1 71 ? 19.835 -8.417 -5.725 1.00 65.94 71 LYS A O 1
ATOM 574 N N . ARG A 1 72 ? 20.278 -9.878 -7.361 1.00 61.41 72 ARG A N 1
ATOM 575 C CA . ARG A 1 72 ? 19.562 -9.133 -8.417 1.00 61.41 72 ARG A CA 1
ATOM 576 C C . ARG A 1 72 ? 18.060 -9.026 -8.129 1.00 61.41 72 ARG A C 1
ATOM 578 O O . ARG A 1 72 ? 17.502 -7.951 -8.331 1.00 61.41 72 ARG A O 1
ATOM 585 N N . LYS A 1 73 ? 17.409 -10.096 -7.656 1.00 61.31 73 LYS A N 1
ATOM 586 C CA . LYS A 1 73 ? 15.981 -10.080 -7.277 1.00 61.31 73 LYS A CA 1
ATOM 587 C C . LYS A 1 73 ? 15.719 -9.154 -6.081 1.00 61.31 73 LYS A C 1
ATOM 589 O O . LYS A 1 73 ? 14.820 -8.326 -6.155 1.00 61.31 73 LYS A O 1
ATOM 594 N N . GLN A 1 74 ? 16.564 -9.207 -5.050 1.00 60.50 74 GLN A N 1
ATOM 595 C CA . GLN A 1 74 ? 16.488 -8.318 -3.879 1.00 60.50 74 GLN A CA 1
ATOM 596 C C . GLN A 1 74 ? 16.721 -6.841 -4.257 1.00 60.50 74 GLN A C 1
ATOM 598 O O . GLN A 1 74 ? 16.029 -5.946 -3.783 1.00 60.50 74 GLN A O 1
ATOM 603 N N . THR A 1 75 ? 17.657 -6.567 -5.173 1.00 56.09 75 THR A N 1
ATOM 604 C CA . THR A 1 75 ? 17.969 -5.201 -5.649 1.00 56.09 75 THR A CA 1
ATOM 605 C C . THR A 1 75 ? 16.860 -4.580 -6.499 1.00 56.09 75 THR A C 1
ATOM 607 O O . THR A 1 75 ? 16.764 -3.359 -6.584 1.00 56.09 75 THR A O 1
ATOM 610 N N . LYS A 1 76 ? 16.020 -5.405 -7.130 1.00 56.19 76 LYS A N 1
ATOM 611 C CA . LYS A 1 76 ? 14.887 -4.961 -7.950 1.00 56.19 76 LYS A CA 1
ATOM 612 C C . LYS A 1 76 ? 13.655 -4.559 -7.126 1.00 56.19 76 LYS A C 1
ATOM 614 O O . LYS A 1 76 ? 12.641 -4.217 -7.725 1.00 56.19 76 LYS A O 1
ATOM 619 N N . MET A 1 77 ? 13.703 -4.627 -5.792 1.00 55.00 77 MET A N 1
ATOM 620 C CA . MET A 1 77 ? 12.501 -4.486 -4.969 1.00 55.00 77 MET A CA 1
ATOM 621 C C . MET A 1 77 ? 11.815 -3.122 -5.113 1.00 55.00 77 MET A C 1
ATOM 623 O O . MET A 1 77 ? 12.341 -2.084 -4.715 1.00 55.00 77 MET A O 1
ATOM 627 N N . ALA A 1 78 ? 10.562 -3.204 -5.564 1.00 68.75 78 ALA A N 1
ATOM 628 C CA . ALA A 1 78 ? 9.528 -2.173 -5.579 1.00 68.75 78 ALA A CA 1
ATOM 629 C C . ALA A 1 78 ? 9.142 -1.645 -4.183 1.00 68.75 78 ALA A C 1
ATOM 631 O O . ALA A 1 78 ? 8.341 -0.727 -4.073 1.00 68.75 78 ALA A O 1
ATOM 632 N N . LEU A 1 79 ? 9.699 -2.203 -3.107 1.00 76.06 79 LEU A N 1
ATOM 633 C CA . LEU A 1 79 ? 9.341 -1.859 -1.735 1.00 76.06 79 LEU A CA 1
ATOM 634 C C . LEU A 1 79 ? 9.671 -0.406 -1.374 1.00 76.06 79 LEU A C 1
ATOM 636 O O . LEU A 1 79 ? 8.846 0.271 -0.771 1.00 76.06 79 LEU A O 1
ATOM 640 N N . ARG A 1 80 ? 10.860 0.093 -1.742 1.00 77.69 80 ARG A N 1
ATOM 641 C CA . ARG A 1 80 ? 11.207 1.500 -1.476 1.00 77.69 80 ARG A CA 1
ATOM 642 C C . ARG A 1 80 ? 10.260 2.433 -2.226 1.00 77.69 80 ARG A C 1
ATOM 644 O O . ARG A 1 80 ? 9.815 3.420 -1.655 1.00 77.69 80 ARG A O 1
ATOM 651 N N . GLU A 1 81 ? 9.950 2.098 -3.478 1.00 82.19 81 GLU A N 1
ATOM 652 C CA . GLU A 1 81 ? 8.990 2.847 -4.291 1.00 82.19 81 GLU A CA 1
ATOM 653 C C . GLU A 1 81 ? 7.601 2.818 -3.640 1.00 82.19 81 GLU A C 1
ATOM 655 O O . GLU A 1 81 ? 6.988 3.867 -3.495 1.00 82.19 81 GLU A O 1
ATOM 660 N N . PHE A 1 82 ? 7.143 1.655 -3.167 1.00 86.50 82 PHE A N 1
ATOM 661 C CA . PHE A 1 82 ? 5.883 1.494 -2.439 1.00 86.50 82 PHE A CA 1
ATOM 662 C C . PHE A 1 82 ? 5.829 2.356 -1.171 1.00 86.50 82 PHE A C 1
ATOM 664 O O . PHE A 1 82 ? 4.886 3.124 -1.005 1.00 86.50 82 PHE A O 1
ATOM 671 N N . ILE A 1 83 ? 6.854 2.295 -0.312 1.00 88.81 83 ILE A N 1
ATOM 672 C CA . ILE A 1 83 ? 6.915 3.099 0.920 1.00 88.81 83 ILE A CA 1
ATOM 673 C C . ILE A 1 83 ? 6.850 4.592 0.583 1.00 88.81 83 ILE A C 1
ATOM 675 O O . ILE A 1 83 ? 6.040 5.305 1.166 1.00 88.81 83 ILE A O 1
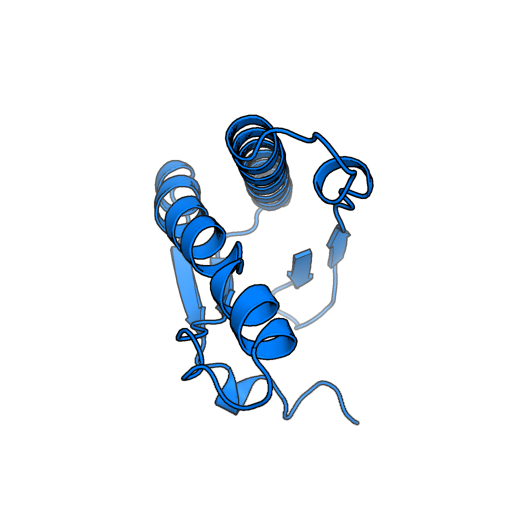ATOM 679 N N . GLN A 1 84 ? 7.643 5.049 -0.392 1.00 89.44 84 GLN A N 1
ATOM 680 C CA . GLN A 1 84 ? 7.644 6.449 -0.830 1.00 89.44 84 GLN A CA 1
ATOM 681 C C . GLN A 1 84 ? 6.287 6.884 -1.393 1.00 89.44 84 GLN A C 1
ATOM 683 O O . GLN A 1 84 ? 5.843 7.999 -1.143 1.00 89.44 84 GLN A O 1
ATOM 688 N N . GLN A 1 85 ? 5.603 6.018 -2.145 1.00 90.81 85 GLN A N 1
ATOM 689 C CA . GLN A 1 85 ? 4.251 6.314 -2.620 1.00 90.81 85 GLN A CA 1
ATOM 690 C C . GLN A 1 85 ? 3.261 6.444 -1.463 1.00 90.81 85 GLN A C 1
ATOM 692 O O . GLN A 1 85 ? 2.494 7.400 -1.436 1.00 90.81 85 GLN A O 1
ATOM 697 N N . MET A 1 86 ? 3.300 5.534 -0.490 1.00 93.56 86 MET A N 1
ATOM 698 C CA . MET A 1 86 ? 2.411 5.577 0.675 1.00 93.56 86 MET A CA 1
ATOM 699 C C . MET A 1 86 ? 2.654 6.821 1.539 1.00 93.56 86 MET A C 1
ATOM 701 O O . MET A 1 86 ? 1.694 7.451 1.975 1.00 93.56 86 MET A O 1
ATOM 705 N N . GLU A 1 87 ? 3.917 7.223 1.722 1.00 93.81 87 GLU A N 1
ATOM 706 C CA . GLU A 1 87 ? 4.302 8.475 2.396 1.00 93.81 87 GLU A CA 1
ATOM 707 C C . GLU A 1 87 ? 3.735 9.725 1.714 1.00 93.81 87 GLU A C 1
ATOM 709 O O . GLU A 1 87 ? 3.509 10.726 2.383 1.00 93.81 87 GLU A O 1
ATOM 714 N N . VAL A 1 88 ? 3.495 9.679 0.402 1.00 94.69 88 VAL A N 1
ATOM 715 C CA . VAL A 1 88 ? 2.928 10.800 -0.359 1.00 94.69 88 VAL A CA 1
ATOM 716 C C . VAL A 1 88 ? 1.403 10.733 -0.413 1.00 94.69 88 VAL A C 1
ATOM 718 O O . VAL A 1 88 ? 0.737 11.755 -0.267 1.00 94.69 88 VAL A O 1
ATOM 721 N N . LEU A 1 89 ? 0.833 9.555 -0.662 1.00 95.38 89 LEU A N 1
ATOM 722 C CA . LEU A 1 89 ? -0.595 9.386 -0.931 1.00 95.38 89 LEU A CA 1
ATOM 723 C C . LEU A 1 89 ? -1.447 9.468 0.334 1.00 95.38 89 LEU A C 1
ATOM 725 O O . LEU A 1 89 ? -2.496 10.106 0.312 1.00 95.38 89 LEU A O 1
ATOM 729 N N . VAL A 1 90 ? -1.002 8.858 1.435 1.00 94.69 90 VAL A N 1
ATOM 730 C CA . VAL A 1 90 ? -1.798 8.790 2.669 1.00 94.69 90 VAL A CA 1
ATOM 731 C C . VAL A 1 90 ? -1.991 10.176 3.307 1.00 94.69 90 VAL A C 1
ATOM 733 O O . VAL A 1 90 ? -3.134 10.536 3.589 1.00 94.69 90 VAL A O 1
ATOM 736 N N . PRO A 1 91 ? -0.956 11.031 3.437 1.00 93.44 91 PRO A N 1
ATOM 737 C CA . PRO A 1 91 ? -1.161 12.392 3.936 1.00 93.44 91 PRO A CA 1
ATOM 738 C C . PRO A 1 91 ? -2.025 13.262 3.015 1.00 93.44 91 PRO A C 1
ATOM 740 O O . PRO A 1 91 ? -2.750 14.126 3.501 1.00 93.44 91 PRO A O 1
ATOM 743 N N . LYS A 1 92 ? -1.993 13.030 1.692 1.00 92.50 92 LYS A N 1
ATOM 744 C CA . LYS A 1 92 ? -2.842 13.751 0.723 1.00 92.50 92 LYS A CA 1
ATOM 745 C C . LYS A 1 92 ? -4.330 13.473 0.902 1.00 92.50 92 LYS A C 1
ATOM 747 O O . LYS A 1 92 ? -5.140 14.301 0.505 1.00 92.50 92 LYS A O 1
ATOM 752 N N . VAL A 1 93 ? -4.688 12.326 1.478 1.00 90.31 93 VAL A N 1
ATOM 753 C CA . VAL A 1 93 ? -6.076 12.011 1.838 1.00 90.31 93 VAL A CA 1
ATOM 754 C C . VAL A 1 93 ? -6.408 12.379 3.289 1.00 90.31 93 VAL A C 1
ATOM 756 O O . VAL A 1 93 ? -7.490 12.043 3.748 1.00 90.31 93 VAL A O 1
ATOM 759 N N . HIS A 1 94 ? -5.521 13.117 3.973 1.00 84.94 94 HIS A N 1
ATOM 760 C CA . HIS A 1 94 ? -5.626 13.545 5.377 1.00 84.94 94 HIS A CA 1
ATOM 761 C C . HIS A 1 94 ? -5.640 12.409 6.409 1.00 84.94 94 HIS A C 1
ATOM 763 O O . HIS A 1 94 ? -6.054 12.613 7.548 1.00 84.94 94 HIS A O 1
ATOM 769 N N . GLU A 1 95 ? -5.119 11.238 6.039 1.00 89.19 95 GLU A N 1
ATOM 770 C CA . GLU A 1 95 ? -5.103 10.057 6.903 1.00 89.19 95 GLU A CA 1
ATOM 771 C C . GLU A 1 95 ? -3.714 9.777 7.492 1.00 89.19 95 GLU A C 1
ATOM 773 O O . GLU A 1 95 ? -2.698 10.354 7.087 1.00 89.19 95 GLU A O 1
ATOM 778 N N . LYS A 1 96 ? -3.653 8.884 8.489 1.00 94.38 96 LYS A N 1
ATOM 779 C CA . LYS A 1 96 ? -2.417 8.588 9.230 1.00 94.38 96 LYS A CA 1
ATOM 780 C C . LYS A 1 96 ? -1.710 7.347 8.690 1.00 94.38 96 LYS A C 1
ATOM 782 O O . LYS A 1 96 ? -2.274 6.255 8.678 1.00 94.38 96 LYS A O 1
ATOM 787 N N . LEU A 1 97 ? -0.438 7.502 8.315 1.00 94.94 97 LEU A N 1
ATOM 788 C CA . LEU A 1 97 ? 0.439 6.392 7.934 1.00 94.94 97 LEU A CA 1
ATOM 789 C C . LEU A 1 97 ? 1.233 5.881 9.143 1.00 94.94 97 LEU A C 1
ATOM 791 O O . LEU A 1 97 ? 1.994 6.624 9.760 1.00 94.94 97 LEU A O 1
ATOM 795 N N . ILE A 1 98 ? 1.111 4.589 9.429 1.00 92.94 98 ILE A N 1
ATOM 796 C CA . ILE A 1 98 ? 1.845 3.861 10.462 1.00 92.94 98 ILE A CA 1
ATOM 797 C C . ILE A 1 98 ? 2.794 2.884 9.770 1.00 92.94 98 ILE A C 1
ATOM 799 O O . ILE A 1 98 ? 2.391 2.083 8.927 1.00 92.94 98 ILE A O 1
ATOM 803 N N . LYS A 1 99 ? 4.073 2.933 10.143 1.00 90.44 99 LYS A N 1
ATOM 804 C CA . LYS A 1 99 ? 5.086 1.993 9.658 1.00 90.44 99 LYS A CA 1
ATOM 805 C C . LYS A 1 99 ? 5.409 0.993 10.757 1.00 90.44 99 LYS A C 1
ATOM 807 O O . LYS A 1 99 ? 5.942 1.380 11.794 1.00 90.44 99 LYS A O 1
ATOM 812 N N . ILE A 1 100 ? 5.104 -0.274 10.522 1.00 86.56 100 ILE A N 1
ATOM 813 C CA . ILE A 1 100 ? 5.225 -1.340 11.518 1.00 86.56 100 ILE A CA 1
ATOM 814 C C . ILE A 1 100 ? 6.551 -2.070 11.324 1.00 86.56 100 ILE A C 1
ATOM 816 O O . ILE A 1 100 ? 6.951 -2.352 10.196 1.00 86.56 100 ILE A O 1
ATOM 820 N N . ASN A 1 101 ? 7.254 -2.377 12.414 1.00 81.38 101 ASN A N 1
ATOM 821 C CA . ASN A 1 101 ? 8.441 -3.220 12.337 1.00 81.38 101 ASN A CA 1
ATOM 822 C C . ASN A 1 101 ? 8.016 -4.669 12.001 1.00 81.38 101 ASN A C 1
ATOM 824 O O . ASN A 1 101 ? 7.259 -5.259 12.774 1.00 81.38 101 ASN A O 1
ATOM 828 N N . PRO A 1 102 ? 8.497 -5.247 10.884 1.00 73.31 102 PRO A N 1
ATOM 829 C CA . PRO A 1 102 ? 8.089 -6.576 10.423 1.00 73.31 102 PRO A CA 1
ATOM 830 C C . PRO A 1 102 ? 8.368 -7.696 11.437 1.00 73.31 102 PRO A C 1
ATOM 832 O O . PRO A 1 102 ? 7.651 -8.692 11.440 1.00 73.31 102 PRO A O 1
ATOM 835 N N . ALA A 1 103 ? 9.335 -7.521 12.348 1.00 70.56 103 ALA A N 1
ATOM 836 C CA . ALA A 1 103 ? 9.625 -8.490 13.411 1.00 70.56 103 ALA A CA 1
ATOM 837 C C . ALA A 1 103 ? 8.426 -8.767 14.341 1.00 70.56 103 ALA A C 1
ATOM 839 O O . ALA A 1 103 ? 8.397 -9.800 14.998 1.00 70.56 103 ALA A O 1
ATOM 840 N N . PHE A 1 104 ? 7.435 -7.871 14.376 1.00 64.31 104 PHE A N 1
ATOM 841 C CA . PHE A 1 104 ? 6.249 -7.984 15.230 1.00 64.31 104 PHE A CA 1
ATOM 842 C C . PHE A 1 104 ? 4.985 -8.436 14.480 1.00 64.31 104 PHE A C 1
ATOM 844 O O . PHE A 1 104 ? 3.940 -8.598 15.102 1.00 64.31 104 PHE A O 1
ATOM 851 N N . ILE A 1 105 ? 5.052 -8.636 13.158 1.00 63.53 105 ILE A N 1
ATOM 852 C CA . ILE A 1 105 ? 3.885 -9.000 12.329 1.00 63.53 105 ILE A CA 1
ATOM 853 C C . ILE A 1 105 ? 3.722 -10.526 12.227 1.00 63.53 105 ILE A C 1
ATOM 855 O O . ILE A 1 105 ? 2.607 -11.027 12.119 1.00 63.53 105 ILE A O 1
ATOM 859 N N . VAL A 1 106 ? 4.823 -11.279 12.325 1.00 53.50 106 VAL A N 1
ATOM 860 C CA . VAL A 1 106 ? 4.865 -12.733 12.070 1.00 53.50 106 VAL A CA 1
ATOM 861 C C . VAL A 1 106 ? 4.158 -13.566 13.157 1.00 53.50 106 VAL A C 1
ATOM 863 O O . VAL A 1 106 ? 3.836 -14.724 12.919 1.00 53.50 106 VAL A O 1
ATOM 866 N N . GLN A 1 107 ? 3.846 -12.992 14.323 1.00 41.00 107 GLN A N 1
ATOM 867 C CA . GLN A 1 107 ? 3.284 -13.741 15.457 1.00 41.00 107 GLN A CA 1
ATOM 868 C C . GLN A 1 107 ? 1.776 -14.058 15.327 1.00 41.00 107 GLN A C 1
ATOM 870 O O . GLN A 1 107 ? 1.310 -14.981 15.977 1.00 41.00 107 GLN A O 1
ATOM 875 N N . TYR A 1 108 ? 1.005 -13.335 14.502 1.00 44.03 108 TYR A N 1
ATOM 876 C CA . TYR A 1 108 ? -0.474 -13.399 14.517 1.00 44.03 108 TYR A CA 1
ATOM 877 C C . TYR A 1 108 ? -1.118 -14.088 13.298 1.00 44.03 108 TYR A C 1
ATOM 879 O O . TYR A 1 108 ? -2.322 -13.966 13.093 1.00 44.03 108 TYR A O 1
ATOM 887 N N . LEU A 1 109 ? -0.338 -14.778 12.458 1.00 40.91 109 LEU A N 1
ATOM 888 C CA . LEU A 1 109 ? -0.833 -15.444 11.237 1.00 40.91 109 LEU A CA 1
ATOM 889 C C . LEU A 1 109 ? -0.520 -16.954 11.188 1.00 40.91 109 LEU A C 1
ATOM 891 O O . LEU A 1 109 ? -0.632 -17.557 10.122 1.00 40.91 109 LEU A O 1
ATOM 895 N N . LEU A 1 110 ? -0.093 -17.552 12.308 1.00 36.03 110 LEU A N 1
ATOM 896 C CA . LEU A 1 110 ? 0.303 -18.968 12.405 1.00 36.03 110 LEU A CA 1
ATOM 897 C C . LEU A 1 110 ? -0.446 -19.767 13.490 1.00 36.03 110 LEU A C 1
ATOM 899 O O . LEU A 1 110 ? -0.033 -20.882 13.801 1.00 36.03 110 LEU A O 1
ATOM 903 N N . GLU A 1 111 ? -1.546 -19.240 14.023 1.00 35.81 111 GLU A N 1
ATOM 904 C CA . GLU A 1 111 ? -2.494 -19.976 14.880 1.00 35.81 111 GLU A CA 1
ATOM 905 C C . GLU A 1 111 ? -3.856 -20.064 14.185 1.00 35.81 111 GLU A C 1
ATOM 907 O O . GLU A 1 111 ? -4.492 -21.137 14.282 1.00 35.81 111 GLU A O 1
#

pLDDT: mean 81.45, std 15.09, range [35.81, 95.62]

Sequence (111 aa):
MVIIDRKGIIRDIKNEHFPEVTSHGFLKENAKAIRQEAIARLVKYAREHGVGYYAIEKLSRPEPKGIKTAKRKQTKMALREFIQQMEVLVPKVHEKLIKINPAFIVQYLLE